Protein AF-A0A4R0XMD4-F1 (afdb_monomer_lite)

Radius of gyration: 13.17 Å; chains: 1; bounding box: 34×28×41 Å

pLDDT: mean 83.72, std 16.64, range [35.94, 97.94]

Foldseek 3Di:
DALVVLVVLLVQLVPDDQPPVQAFLVDLADPDVGDGFRRWSLRSLQPDPVNVVVAFHQDPSWTDHPRDTHVVNVCVSRVHDPVVSCCLRQQVNDPRRRSDGSNNSSVSSVVVSVVVD

Organism: NCBI:txid1245441

Structure (mmCIF, N/CA/C/O backbone):
data_AF-A0A4R0XMD4-F1
#
_entry.id   AF-A0A4R0XMD4-F1
#
loop_
_atom_site.group_PDB
_atom_site.id
_atom_site.type_symbol
_atom_site.label_atom_id
_atom_site.label_alt_id
_atom_site.label_comp_id
_atom_site.label_asym_id
_atom_site.label_entity_id
_atom_site.label_seq_id
_atom_site.pdbx_PDB_ins_code
_atom_site.Cartn_x
_atom_site.Cartn_y
_atom_site.Cartn_z
_atom_site.occupancy
_atom_site.B_iso_or_equiv
_atom_site.auth_seq_id
_atom_site.auth_comp_id
_atom_site.auth_asym_id
_atom_site.auth_atom_id
_atom_site.pdbx_PDB_model_num
ATOM 1 N N . MET A 1 1 ? -11.641 3.350 7.857 1.00 93.00 1 MET A N 1
ATOM 2 C CA . MET A 1 1 ? -10.184 3.096 7.852 1.00 93.00 1 MET A CA 1
ATOM 3 C C . MET A 1 1 ? -9.932 1.810 8.592 1.00 93.00 1 MET A C 1
ATOM 5 O O . MET A 1 1 ? -10.086 1.756 9.811 1.00 93.00 1 MET A O 1
ATOM 9 N N . ASN A 1 2 ? -9.516 0.794 7.849 1.00 96.06 2 ASN A N 1
ATOM 10 C CA . ASN A 1 2 ? -9.310 -0.547 8.352 1.00 96.06 2 ASN A CA 1
ATOM 11 C C . ASN A 1 2 ? -7.898 -0.675 8.942 1.00 96.06 2 ASN A C 1
ATOM 13 O O . ASN A 1 2 ? -6.919 -0.945 8.241 1.00 96.06 2 ASN A O 1
ATOM 17 N N . ARG A 1 3 ? -7.782 -0.432 10.253 1.00 96.56 3 ARG A N 1
ATOM 18 C CA . ARG A 1 3 ? -6.489 -0.415 10.964 1.00 96.56 3 ARG A CA 1
ATOM 19 C C . ARG A 1 3 ? -5.753 -1.753 10.881 1.00 96.56 3 ARG A C 1
ATOM 21 O O . ARG A 1 3 ? -4.534 -1.754 10.760 1.00 96.56 3 ARG A O 1
ATOM 28 N N . GLU A 1 4 ? -6.481 -2.866 10.924 1.00 97.69 4 GLU A N 1
ATOM 29 C CA . GLU A 1 4 ? -5.899 -4.210 10.870 1.00 97.69 4 GLU A CA 1
ATOM 30 C C . GLU A 1 4 ? -5.196 -4.457 9.529 1.00 97.69 4 GLU A C 1
ATOM 32 O O . GLU A 1 4 ? -4.022 -4.829 9.503 1.00 97.69 4 GLU A O 1
ATOM 37 N N . ARG A 1 5 ? -5.865 -4.160 8.407 1.00 97.56 5 ARG A N 1
ATOM 38 C CA . ARG A 1 5 ? -5.268 -4.300 7.069 1.00 97.56 5 ARG A CA 1
ATOM 39 C C . ARG A 1 5 ? -4.065 -3.379 6.873 1.00 97.56 5 ARG A C 1
ATOM 41 O O . ARG A 1 5 ? -3.070 -3.787 6.280 1.00 97.56 5 ARG A O 1
ATOM 48 N N . LEU A 1 6 ? -4.100 -2.166 7.424 1.00 97.19 6 LEU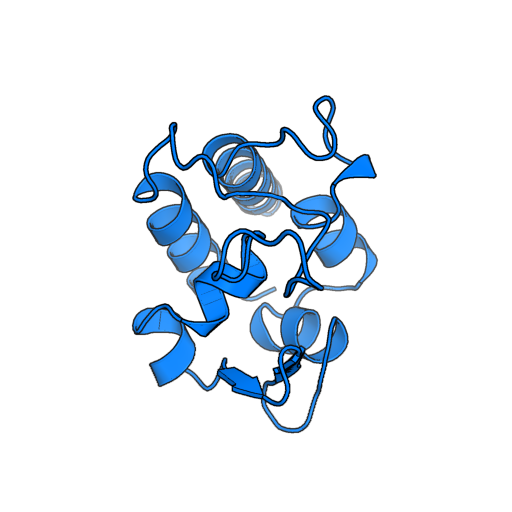 A N 1
ATOM 49 C CA . LEU A 1 6 ? -2.948 -1.256 7.395 1.00 97.19 6 LEU A CA 1
ATOM 50 C C . LEU A 1 6 ? -1.760 -1.775 8.222 1.00 97.19 6 LEU A C 1
ATOM 52 O O . LEU A 1 6 ? -0.618 -1.663 7.787 1.00 97.19 6 LEU A O 1
ATOM 56 N N . GLN A 1 7 ? -1.997 -2.402 9.375 1.00 97.56 7 GLN A N 1
ATOM 57 C CA . GLN A 1 7 ? -0.933 -3.042 10.165 1.00 97.56 7 GLN A CA 1
ATOM 58 C C . GLN A 1 7 ? -0.335 -4.260 9.448 1.00 97.56 7 GLN A C 1
ATOM 60 O O . GLN A 1 7 ? 0.879 -4.483 9.481 1.00 97.56 7 GLN A O 1
ATOM 65 N N . GLN A 1 8 ? -1.169 -5.034 8.753 1.00 97.62 8 GLN A N 1
ATOM 66 C CA . GLN A 1 8 ? -0.704 -6.109 7.877 1.00 97.62 8 GLN A CA 1
ATOM 67 C C . GLN A 1 8 ? 0.145 -5.550 6.722 1.00 97.62 8 GLN A C 1
ATOM 69 O O . GLN A 1 8 ? 1.157 -6.154 6.370 1.00 97.62 8 GLN A O 1
ATOM 74 N N . MET A 1 9 ? -0.208 -4.376 6.181 1.00 95.75 9 MET A N 1
ATOM 75 C CA . MET A 1 9 ? 0.552 -3.709 5.112 1.00 95.75 9 MET A CA 1
ATOM 76 C C . MET A 1 9 ? 1.926 -3.283 5.613 1.00 95.75 9 MET A C 1
ATOM 78 O O . MET A 1 9 ? 2.927 -3.604 4.981 1.00 95.75 9 MET A O 1
ATOM 82 N N . VAL A 1 10 ? 1.990 -2.659 6.792 1.00 96.44 10 VAL A N 1
ATOM 83 C CA . VAL A 1 10 ? 3.256 -2.351 7.474 1.00 96.44 10 VAL A CA 1
ATOM 84 C C . VAL A 1 10 ? 4.101 -3.615 7.624 1.00 96.44 10 VAL A C 1
ATOM 86 O O . VAL A 1 10 ? 5.252 -3.641 7.202 1.00 96.44 10 VAL A O 1
ATOM 89 N N . THR A 1 11 ? 3.517 -4.695 8.147 1.00 96.38 11 THR A N 1
ATOM 90 C CA . THR A 1 11 ? 4.231 -5.967 8.337 1.00 96.38 11 THR A CA 1
ATOM 91 C C . THR A 1 11 ? 4.781 -6.506 7.019 1.00 96.38 11 THR A C 1
ATOM 93 O O . THR A 1 11 ? 5.922 -6.955 6.967 1.00 96.38 11 THR A O 1
ATOM 96 N N . MET A 1 12 ? 4.002 -6.457 5.939 1.00 94.12 12 MET A N 1
ATOM 97 C CA . MET A 1 12 ? 4.468 -6.877 4.620 1.00 94.12 12 MET A CA 1
ATOM 98 C C . MET A 1 12 ? 5.625 -6.001 4.131 1.00 94.12 12 MET A C 1
ATOM 100 O O . MET A 1 12 ? 6.663 -6.539 3.762 1.00 94.12 12 MET A O 1
ATOM 104 N N . LEU A 1 13 ? 5.460 -4.676 4.144 1.00 91.88 13 LEU A N 1
ATOM 105 C CA . LEU A 1 13 ? 6.440 -3.723 3.619 1.00 91.88 13 LEU A CA 1
ATOM 106 C C . LEU A 1 13 ? 7.778 -3.796 4.359 1.00 91.88 13 LEU A C 1
ATOM 108 O O . LEU A 1 13 ? 8.825 -3.759 3.723 1.00 91.88 13 LEU A O 1
ATOM 112 N N . ARG A 1 14 ? 7.756 -3.974 5.684 1.00 93.19 14 ARG A N 1
ATOM 113 C CA . ARG A 1 14 ? 8.968 -4.152 6.504 1.00 93.19 14 ARG A CA 1
ATOM 114 C C . ARG A 1 14 ? 9.703 -5.464 6.228 1.00 93.19 14 ARG A C 1
ATOM 116 O O . ARG A 1 14 ? 10.886 -5.565 6.523 1.00 93.19 14 ARG A O 1
ATOM 123 N N . ASN A 1 15 ? 9.003 -6.468 5.702 1.00 90.81 15 ASN A N 1
ATOM 124 C CA . ASN A 1 15 ? 9.589 -7.753 5.327 1.00 90.81 15 ASN A CA 1
ATOM 125 C C . ASN A 1 15 ? 10.058 -7.788 3.864 1.00 90.81 15 ASN A C 1
ATOM 127 O O . ASN A 1 15 ? 10.622 -8.798 3.437 1.00 90.81 15 ASN A O 1
ATOM 131 N N . LEU A 1 16 ? 9.826 -6.726 3.083 1.00 86.88 16 LEU A N 1
ATOM 132 C CA . LEU A 1 16 ? 10.413 -6.607 1.754 1.00 86.88 16 LEU A CA 1
ATOM 133 C C . LEU A 1 16 ? 11.904 -6.247 1.880 1.00 86.88 16 LEU A C 1
ATOM 135 O O . LEU A 1 16 ? 12.267 -5.461 2.755 1.00 86.88 16 LEU A O 1
ATOM 139 N N . PRO A 1 17 ? 12.778 -6.803 1.023 1.00 79.31 17 PRO A N 1
ATOM 140 C CA . PRO A 1 17 ? 14.183 -6.420 1.014 1.00 79.31 17 PRO A CA 1
ATOM 141 C C . PRO A 1 17 ? 14.333 -4.921 0.710 1.00 79.31 17 PRO A C 1
ATOM 143 O O . PRO A 1 17 ? 13.711 -4.416 -0.222 1.00 79.31 17 PRO A O 1
ATOM 146 N N . GLU A 1 18 ? 15.160 -4.207 1.480 1.00 65.06 18 GLU A N 1
ATOM 147 C CA . GLU A 1 18 ? 15.424 -2.770 1.269 1.00 65.06 18 GLU A CA 1
ATOM 148 C C . GLU A 1 18 ? 16.092 -2.498 -0.085 1.00 65.06 18 GLU A C 1
ATOM 150 O O . GLU A 1 18 ? 15.867 -1.462 -0.706 1.00 65.06 18 GLU A O 1
ATOM 155 N N . ASP A 1 19 ? 16.886 -3.457 -0.560 1.00 61.22 19 ASP A N 1
ATOM 156 C CA . ASP A 1 19 ? 17.521 -3.477 -1.873 1.00 61.22 19 ASP A CA 1
ATOM 157 C C . ASP A 1 19 ? 16.656 -4.176 -2.926 1.00 61.22 19 ASP A C 1
ATOM 159 O O . ASP A 1 19 ? 17.165 -4.584 -3.973 1.00 61.22 19 ASP A O 1
ATOM 163 N N . ALA A 1 20 ? 15.348 -4.314 -2.687 1.00 58.03 20 ALA A N 1
ATOM 164 C CA . ALA A 1 20 ? 14.423 -4.657 -3.746 1.00 58.03 20 ALA A CA 1
ATOM 165 C C . ALA A 1 20 ? 14.541 -3.573 -4.825 1.00 58.03 20 ALA A C 1
ATOM 167 O O . ALA A 1 20 ? 13.855 -2.558 -4.784 1.00 58.03 20 ALA A O 1
ATOM 168 N N . ILE A 1 21 ? 15.378 -3.826 -5.838 1.00 51.25 21 ILE A N 1
ATOM 169 C CA . ILE A 1 21 ? 15.598 -3.046 -7.075 1.00 51.25 21 ILE A CA 1
ATOM 170 C C . ILE A 1 21 ? 14.268 -2.741 -7.821 1.00 51.25 21 ILE A C 1
ATOM 172 O O . ILE A 1 21 ? 14.256 -2.132 -8.883 1.00 51.25 21 ILE A O 1
ATOM 176 N N . ARG A 1 22 ? 13.131 -3.191 -7.284 1.00 60.84 22 ARG A N 1
ATOM 177 C CA . ARG A 1 22 ? 11.840 -3.397 -7.927 1.00 60.84 22 ARG A CA 1
ATOM 178 C C . ARG A 1 22 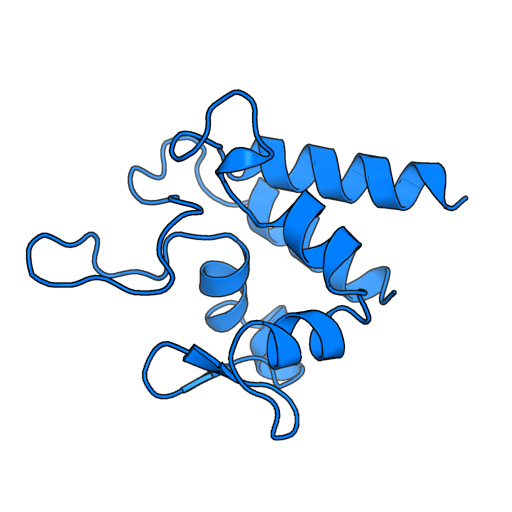? 10.671 -2.750 -7.175 1.00 60.84 22 ARG A C 1
ATOM 180 O O . ARG A 1 22 ? 9.539 -3.080 -7.501 1.00 60.84 22 ARG A O 1
ATOM 187 N N . PHE A 1 23 ? 10.923 -1.890 -6.181 1.00 67.25 23 PHE A N 1
ATOM 188 C CA . PHE A 1 23 ? 9.862 -1.099 -5.554 1.00 67.25 23 PHE A CA 1
ATOM 189 C C . PHE A 1 23 ? 9.780 0.293 -6.201 1.00 67.25 23 PHE A C 1
ATOM 191 O O . PHE A 1 23 ? 10.709 1.085 -6.076 1.00 67.25 23 PHE A O 1
ATOM 198 N N . ASP A 1 24 ? 8.687 0.565 -6.910 1.00 65.50 24 ASP A N 1
ATOM 199 C CA . ASP A 1 24 ? 8.395 1.815 -7.619 1.00 65.50 24 ASP A CA 1
ATOM 200 C C . ASP A 1 24 ? 6.915 2.168 -7.411 1.00 65.50 24 ASP A C 1
ATOM 202 O O . ASP A 1 24 ? 6.005 1.460 -7.851 1.00 65.50 24 ASP A O 1
ATOM 206 N N . LEU A 1 25 ? 6.663 3.275 -6.712 1.00 61.44 25 LEU A N 1
ATOM 207 C CA . LEU A 1 25 ? 5.310 3.746 -6.413 1.00 61.44 25 LEU A CA 1
ATOM 208 C C . LEU A 1 25 ? 4.543 4.256 -7.645 1.00 61.44 25 LEU A C 1
ATOM 210 O O . LEU A 1 25 ? 3.320 4.370 -7.579 1.00 61.44 25 LEU A O 1
ATOM 214 N N . ALA A 1 26 ? 5.219 4.555 -8.756 1.00 55.94 26 ALA A N 1
ATOM 215 C CA . ALA A 1 26 ? 4.596 5.102 -9.957 1.00 55.94 26 ALA A CA 1
ATOM 216 C C . ALA A 1 26 ? 3.976 4.041 -10.880 1.00 55.94 26 ALA A C 1
ATOM 218 O O . ALA A 1 26 ? 3.281 4.405 -11.831 1.00 55.94 26 ALA A O 1
ATOM 219 N N . ARG A 1 27 ? 4.208 2.740 -10.640 1.00 58.78 27 ARG A N 1
ATOM 220 C CA . ARG A 1 27 ? 3.777 1.667 -11.555 1.00 58.78 27 ARG A CA 1
ATOM 221 C C . ARG A 1 27 ? 3.070 0.511 -10.849 1.00 58.78 27 ARG A C 1
ATOM 223 O O . ARG A 1 27 ? 3.570 -0.061 -9.883 1.00 58.78 27 ARG A O 1
ATOM 230 N N . TRP A 1 28 ? 1.903 0.135 -11.379 1.00 55.56 28 TRP A N 1
ATOM 231 C CA . TRP A 1 28 ? 1.158 -1.069 -10.970 1.00 55.56 28 TRP A CA 1
ATOM 232 C C . TRP A 1 28 ? 1.605 -2.322 -11.722 1.00 55.56 28 TRP A C 1
ATOM 234 O O . TRP A 1 28 ? 1.675 -3.395 -11.138 1.00 55.56 28 TRP A O 1
ATOM 244 N N . HIS A 1 29 ? 1.952 -2.156 -12.994 1.00 48.78 29 HIS A N 1
ATOM 245 C CA . HIS A 1 29 ? 2.462 -3.159 -13.933 1.00 48.78 29 HIS A CA 1
ATOM 246 C C . HIS A 1 29 ? 3.287 -2.437 -15.005 1.00 48.78 29 HIS A C 1
ATOM 248 O O . HIS A 1 29 ? 3.394 -1.206 -14.958 1.00 48.78 29 HIS A O 1
ATOM 254 N N . ASP A 1 30 ? 3.860 -3.158 -15.964 1.00 52.31 30 ASP A N 1
ATOM 255 C CA . ASP A 1 30 ? 5.078 -2.675 -16.591 1.00 52.31 30 ASP A CA 1
ATOM 256 C C . ASP A 1 30 ? 5.180 -2.990 -18.097 1.00 52.31 30 ASP A C 1
ATOM 258 O O . ASP A 1 30 ? 5.274 -4.150 -18.494 1.00 52.31 30 ASP A O 1
ATOM 262 N N . ASP A 1 31 ? 5.208 -1.944 -18.933 1.00 45.41 31 ASP A N 1
ATOM 263 C CA . ASP A 1 31 ? 5.344 -2.036 -20.394 1.00 45.41 31 ASP A CA 1
ATOM 264 C C . ASP A 1 31 ? 6.824 -2.091 -20.837 1.00 45.41 31 ASP A C 1
ATOM 266 O O . ASP A 1 31 ? 7.633 -1.210 -20.540 1.00 45.41 31 ASP A O 1
ATOM 270 N N . GLU A 1 32 ? 7.146 -3.168 -21.561 1.00 44.62 32 GLU A N 1
ATOM 271 C CA . GLU A 1 32 ? 8.314 -3.494 -22.413 1.00 44.62 32 GLU A CA 1
ATOM 272 C C . GLU A 1 32 ? 9.775 -3.200 -21.974 1.00 44.62 32 GLU A C 1
ATOM 274 O O . GLU A 1 32 ? 10.692 -3.641 -22.664 1.00 44.62 32 GLU A O 1
ATOM 279 N N . ASN A 1 33 ? 10.070 -2.568 -20.834 1.00 43.94 33 ASN A N 1
ATOM 280 C CA . ASN A 1 33 ? 11.443 -2.467 -20.284 1.00 43.94 33 ASN A CA 1
ATOM 281 C C . ASN A 1 33 ? 11.483 -2.677 -18.764 1.00 43.94 33 ASN A C 1
ATOM 283 O O . ASN A 1 33 ? 12.009 -1.873 -17.995 1.00 43.94 33 ASN A O 1
ATOM 287 N N . SER A 1 34 ? 10.886 -3.783 -18.345 1.00 39.62 34 SER A N 1
ATOM 288 C CA . SER A 1 34 ? 10.047 -3.790 -17.168 1.00 39.62 34 SER A CA 1
ATOM 289 C C . SER A 1 34 ? 10.360 -4.900 -16.141 1.00 39.62 34 SER A C 1
ATOM 291 O O . SER A 1 34 ? 10.549 -6.062 -16.484 1.00 39.62 34 SER A O 1
ATOM 293 N N . CYS A 1 35 ? 10.403 -4.547 -14.854 1.00 39.25 35 CYS A N 1
ATOM 294 C CA . CYS A 1 35 ? 10.780 -5.296 -13.652 1.00 39.25 35 CYS A CA 1
ATOM 295 C C . CYS A 1 35 ? 9.942 -6.544 -13.289 1.00 39.25 35 CYS A C 1
ATOM 297 O O . CYS A 1 35 ? 10.253 -7.197 -12.289 1.00 39.25 35 CYS A O 1
ATOM 299 N N . GLY A 1 36 ? 8.933 -6.927 -14.078 1.00 35.94 36 GLY A N 1
ATOM 300 C CA . GLY A 1 36 ? 8.247 -8.224 -13.965 1.00 35.94 36 GLY A CA 1
ATOM 301 C C . GLY A 1 36 ? 7.460 -8.476 -12.669 1.00 35.94 36 GLY A C 1
ATOM 302 O O . GLY A 1 36 ? 7.059 -9.612 -12.425 1.00 35.94 36 GLY A O 1
ATOM 303 N N . THR A 1 37 ? 7.234 -7.456 -11.838 1.00 37.91 37 THR A N 1
ATOM 304 C CA . THR A 1 37 ? 6.407 -7.526 -10.625 1.00 37.91 37 THR A CA 1
ATOM 305 C C . THR A 1 37 ? 5.765 -6.169 -10.359 1.00 37.91 37 THR A C 1
ATOM 307 O O . THR A 1 37 ? 6.426 -5.150 -10.511 1.00 37.91 37 THR A O 1
ATOM 310 N N . THR A 1 38 ? 4.511 -6.159 -9.914 1.00 51.94 38 THR A N 1
ATOM 311 C CA . THR A 1 38 ? 3.856 -5.038 -9.218 1.00 51.94 38 THR A CA 1
ATOM 312 C C . THR A 1 38 ? 4.819 -4.276 -8.311 1.00 51.94 38 THR A C 1
ATOM 314 O O . THR A 1 38 ? 5.206 -4.794 -7.263 1.00 51.94 38 THR A O 1
ATOM 317 N N . ALA A 1 39 ? 5.205 -3.070 -8.712 1.00 58.31 39 ALA A N 1
ATOM 318 C CA . ALA A 1 39 ? 6.325 -2.377 -8.093 1.00 58.31 39 ALA A CA 1
ATOM 319 C C . ALA A 1 39 ? 5.916 -1.537 -6.869 1.00 58.31 39 ALA A C 1
ATOM 321 O O . ALA A 1 39 ? 6.738 -1.267 -6.003 1.00 58.31 39 ALA A O 1
ATOM 322 N N . CYS A 1 40 ? 4.648 -1.146 -6.726 1.00 75.12 40 CYS A N 1
ATOM 323 C CA . CYS A 1 40 ? 4.207 -0.331 -5.591 1.00 75.12 40 CYS A CA 1
ATOM 324 C C . CYS A 1 40 ? 3.714 -1.172 -4.393 1.00 75.12 40 CYS A C 1
ATOM 326 O O . CYS A 1 40 ? 3.428 -2.366 -4.510 1.00 75.12 40 CYS A O 1
ATOM 328 N N . ALA A 1 41 ? 3.533 -0.530 -3.231 1.00 86.00 41 ALA A N 1
ATOM 329 C CA . ALA A 1 41 ? 3.008 -1.166 -2.014 1.00 86.00 41 ALA A CA 1
ATOM 330 C C . ALA A 1 41 ? 1.700 -1.946 -2.243 1.00 86.00 41 ALA A C 1
ATOM 332 O O . ALA A 1 41 ? 1.564 -3.089 -1.807 1.00 86.00 41 ALA A O 1
ATOM 333 N N . VAL A 1 42 ? 0.747 -1.341 -2.958 1.00 88.69 42 VAL A N 1
ATOM 334 C CA . VAL A 1 42 ? -0.556 -1.948 -3.287 1.00 88.69 42 VAL A CA 1
ATOM 335 C C . VAL A 1 42 ? -0.387 -3.155 -4.197 1.00 88.69 42 VAL A C 1
ATOM 337 O O . VAL A 1 42 ? -1.036 -4.184 -4.015 1.00 88.69 42 VAL A O 1
ATOM 340 N N . GLY A 1 43 ? 0.507 -3.042 -5.169 1.00 86.62 43 GLY A N 1
ATOM 341 C CA . GLY A 1 43 ? 0.779 -4.124 -6.082 1.00 86.62 43 GLY A CA 1
ATOM 342 C C . GLY A 1 43 ? 1.356 -5.347 -5.355 1.00 86.62 43 GLY A C 1
ATOM 343 O O . GLY A 1 43 ? 0.835 -6.451 -5.500 1.00 86.62 43 GLY A O 1
ATOM 344 N N . HIS A 1 44 ? 2.345 -5.147 -4.478 1.00 87.12 44 HIS A N 1
ATOM 345 C CA . HIS A 1 44 ? 2.837 -6.209 -3.594 1.00 87.12 44 HIS A CA 1
ATOM 346 C C . HIS A 1 44 ? 1.724 -6.815 -2.726 1.00 87.12 44 HIS A C 1
ATOM 348 O O . HIS A 1 44 ? 1.685 -8.035 -2.537 1.00 87.12 44 HIS A O 1
ATOM 354 N N . ALA A 1 45 ? 0.789 -5.993 -2.237 1.00 91.25 45 ALA A N 1
ATOM 355 C CA . ALA A 1 45 ? -0.347 -6.478 -1.463 1.00 91.25 45 ALA A CA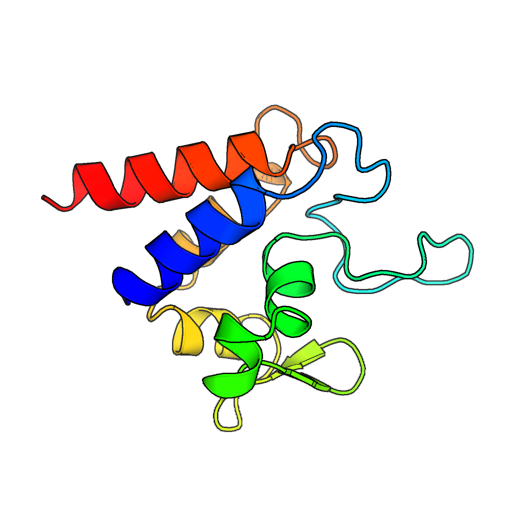 1
ATOM 356 C C . ALA A 1 45 ? -1.252 -7.417 -2.281 1.00 91.25 45 ALA A C 1
ATOM 358 O O . ALA A 1 45 ? -1.692 -8.437 -1.754 1.00 91.25 45 ALA A O 1
ATOM 359 N N . CYS A 1 46 ? -1.446 -7.159 -3.577 1.00 91.31 46 CYS A N 1
ATOM 360 C CA . CYS A 1 46 ? -2.254 -8.010 -4.459 1.00 91.31 46 CYS A CA 1
ATOM 361 C C . CYS A 1 46 ? -1.675 -9.424 -4.678 1.00 91.31 46 CYS A C 1
ATOM 363 O O . CYS A 1 46 ? -2.405 -10.308 -5.122 1.00 91.31 46 CYS A O 1
ATOM 365 N N . PHE A 1 47 ? -0.398 -9.661 -4.351 1.00 88.44 47 PHE A N 1
ATOM 366 C CA . PHE A 1 47 ? 0.241 -10.986 -4.399 1.00 88.44 47 PHE A CA 1
ATOM 367 C C . PHE A 1 47 ? 0.490 -11.604 -3.020 1.00 88.44 47 PHE A C 1
ATOM 369 O O . PHE A 1 47 ? 0.892 -12.765 -2.915 1.00 88.44 47 PHE A O 1
ATOM 376 N N . ASN A 1 48 ? 0.270 -10.855 -1.941 1.00 90.06 48 ASN A N 1
ATOM 377 C CA . ASN A 1 48 ? 0.488 -11.361 -0.598 1.00 90.06 48 ASN A CA 1
ATOM 378 C C . ASN A 1 48 ? -0.702 -12.220 -0.144 1.00 90.06 48 ASN A C 1
ATOM 380 O O . ASN A 1 48 ? -1.865 -11.822 -0.256 1.00 90.06 48 ASN A O 1
ATOM 384 N N . LYS A 1 49 ? -0.412 -13.396 0.428 1.00 94.12 49 LYS A N 1
ATOM 385 C CA . LYS A 1 49 ? -1.445 -14.335 0.890 1.00 94.12 49 LYS A CA 1
ATOM 386 C C . LYS A 1 49 ? -2.423 -13.702 1.890 1.00 94.12 49 LYS A C 1
ATOM 388 O O . LYS A 1 49 ? -3.618 -13.956 1.812 1.00 94.12 49 LYS A O 1
ATOM 393 N N . VAL A 1 50 ? -1.933 -12.847 2.792 1.00 96.50 50 VAL A N 1
ATOM 394 C CA . VAL A 1 50 ? -2.758 -12.201 3.826 1.00 96.50 50 VAL A CA 1
ATOM 395 C C . VAL A 1 50 ? -3.866 -11.352 3.206 1.00 96.50 50 VAL A C 1
ATOM 397 O O . VAL A 1 50 ? -4.979 -11.358 3.721 1.00 96.50 50 VAL A O 1
ATOM 400 N N . PHE A 1 51 ? -3.602 -10.655 2.099 1.00 96.81 51 PHE A N 1
ATOM 401 C CA . PHE A 1 51 ? -4.604 -9.805 1.448 1.00 96.81 51 PHE A CA 1
ATOM 402 C C . PHE A 1 51 ? -5.425 -10.548 0.395 1.00 96.81 51 PHE A C 1
ATOM 404 O O . PHE A 1 51 ? -6.626 -10.305 0.281 1.00 96.81 51 PHE A O 1
ATOM 411 N N . THR A 1 52 ? -4.818 -11.498 -0.318 1.00 96.31 52 THR A N 1
ATOM 412 C CA . THR A 1 52 ? -5.540 -12.338 -1.289 1.00 96.31 52 THR A CA 1
ATOM 413 C C . THR A 1 52 ? -6.574 -13.243 -0.625 1.00 96.31 52 THR A C 1
ATOM 415 O O . THR A 1 52 ? -7.685 -13.359 -1.137 1.00 96.31 52 THR A O 1
ATOM 418 N N . ASP A 1 53 ? -6.293 -13.779 0.569 1.00 97.56 53 ASP A N 1
ATOM 419 C CA . ASP A 1 53 ? -7.287 -14.495 1.386 1.00 97.56 53 ASP A CA 1
ATOM 420 C C . ASP A 1 53 ? -8.460 -13.589 1.814 1.00 97.56 53 ASP A C 1
ATOM 422 O O . ASP A 1 53 ? -9.566 -14.069 2.062 1.00 97.56 53 ASP A O 1
ATOM 426 N N . GLN A 1 54 ? -8.231 -12.275 1.893 1.00 97.81 54 GLN A N 1
ATOM 427 C CA . GLN A 1 54 ? -9.249 -11.269 2.212 1.00 97.81 54 GLN A CA 1
ATOM 428 C C . GLN A 1 54 ? -9.961 -10.717 0.968 1.00 97.81 54 GLN A C 1
ATOM 430 O O . GLN A 1 54 ? -10.845 -9.876 1.109 1.00 97.81 54 GLN A O 1
ATOM 435 N N . GLY A 1 55 ? -9.606 -11.188 -0.231 1.00 97.50 55 GLY A N 1
ATOM 436 C CA . GLY A 1 55 ? -10.277 -10.862 -1.488 1.00 97.50 55 GLY A CA 1
ATOM 437 C C . GLY A 1 55 ? -9.605 -9.792 -2.349 1.00 97.50 55 GLY A C 1
ATOM 438 O O . GLY A 1 55 ? -10.118 -9.528 -3.437 1.00 97.50 55 GLY A O 1
ATOM 439 N N . LEU A 1 56 ? -8.489 -9.193 -1.915 1.00 96.44 56 LEU A N 1
ATOM 440 C CA . LEU A 1 56 ? -7.718 -8.273 -2.758 1.00 96.44 56 LEU A CA 1
ATOM 441 C C . LEU A 1 56 ? -6.926 -9.070 -3.794 1.00 96.44 56 LEU A C 1
ATOM 443 O O . LEU A 1 56 ? -6.161 -9.963 -3.442 1.00 96.44 56 LEU A O 1
ATOM 447 N N . LYS A 1 57 ? -7.081 -8.744 -5.071 1.00 93.62 57 LYS A N 1
ATOM 448 C CA . LYS A 1 57 ? -6.437 -9.467 -6.173 1.00 93.62 57 LYS A CA 1
ATOM 449 C C . LYS A 1 57 ? -6.007 -8.507 -7.270 1.00 93.62 57 LYS A C 1
ATOM 451 O O . LYS A 1 57 ? -6.538 -7.407 -7.372 1.00 93.62 57 LYS A O 1
ATOM 456 N N . LEU A 1 58 ? -5.090 -8.962 -8.113 1.00 88.06 58 LEU A N 1
ATOM 457 C CA . LEU A 1 58 ? -4.764 -8.299 -9.369 1.00 88.06 58 LEU A CA 1
ATOM 458 C C . LEU A 1 58 ? -5.563 -8.965 -10.499 1.00 88.06 58 LEU A C 1
ATOM 460 O O . LEU A 1 58 ? -5.486 -10.183 -10.665 1.00 88.06 58 LEU A O 1
ATOM 464 N N . VAL A 1 59 ? -6.364 -8.194 -11.234 1.00 88.75 59 VAL A N 1
ATOM 465 C CA . VAL A 1 59 ? -7.136 -8.652 -12.402 1.00 88.75 59 VAL A CA 1
ATOM 466 C C . VAL A 1 59 ? -6.810 -7.719 -13.554 1.00 88.75 59 VAL A C 1
ATOM 468 O O . VAL A 1 59 ? -6.941 -6.512 -13.389 1.00 88.75 59 VAL A O 1
ATOM 471 N N . ASP A 1 60 ? -6.355 -8.275 -14.679 1.00 86.19 60 ASP A N 1
ATOM 472 C CA . ASP A 1 60 ? -5.884 -7.497 -15.834 1.00 86.19 60 ASP A CA 1
ATOM 473 C C . ASP A 1 60 ? -4.913 -6.380 -15.413 1.00 86.19 60 ASP A C 1
ATOM 475 O O . ASP A 1 60 ? -5.022 -5.233 -15.832 1.00 86.19 60 ASP A O 1
ATOM 479 N N . ASP A 1 61 ? -4.000 -6.738 -14.502 1.00 80.38 61 ASP A N 1
ATOM 480 C CA . ASP A 1 61 ? -2.975 -5.866 -13.927 1.00 80.38 61 ASP A CA 1
ATOM 481 C C . ASP A 1 61 ? -3.478 -4.649 -13.127 1.00 80.38 61 ASP A C 1
ATOM 483 O O . ASP A 1 61 ? -2.718 -3.742 -12.775 1.00 80.38 61 ASP A O 1
ATOM 487 N N . VAL A 1 62 ? -4.754 -4.669 -12.745 1.00 84.38 62 VAL A N 1
ATOM 488 C CA . VAL A 1 62 ? -5.401 -3.639 -11.934 1.00 84.38 62 VAL A CA 1
ATOM 489 C C . VAL A 1 62 ? -5.848 -4.237 -10.590 1.00 84.38 62 VAL A C 1
ATOM 491 O O . VAL A 1 62 ? -6.391 -5.348 -10.555 1.00 84.38 62 VAL A O 1
ATOM 494 N N . PRO A 1 63 ? -5.637 -3.543 -9.451 1.00 90.44 63 PRO A N 1
ATOM 495 C CA . PRO A 1 63 ? -6.188 -3.974 -8.169 1.00 90.44 63 PRO A CA 1
ATOM 496 C C . PRO A 1 63 ? -7.709 -4.117 -8.247 1.00 90.44 63 PRO A C 1
ATOM 498 O O . PRO A 1 63 ? -8.395 -3.233 -8.750 1.00 90.44 63 PRO A O 1
ATOM 501 N N . ASN A 1 64 ? -8.246 -5.220 -7.737 1.00 95.19 64 ASN A N 1
ATOM 502 C CA . ASN A 1 64 ? -9.676 -5.496 -7.729 1.00 95.19 64 ASN A CA 1
ATOM 503 C C . ASN A 1 64 ? -10.105 -6.036 -6.360 1.00 95.19 64 ASN A C 1
ATOM 505 O O . ASN A 1 64 ? -9.456 -6.921 -5.792 1.00 95.19 64 ASN A O 1
ATOM 509 N N . PHE A 1 65 ? -11.214 -5.510 -5.841 1.00 97.81 65 PHE A N 1
ATOM 510 C CA . PHE A 1 65 ? -11.802 -5.926 -4.572 1.00 97.81 65 PHE A CA 1
ATOM 511 C C . PHE A 1 65 ? -13.309 -5.660 -4.575 1.00 97.81 65 PHE A C 1
ATOM 513 O O . PHE A 1 65 ? -13.743 -4.553 -4.865 1.00 97.81 65 PHE A O 1
ATOM 520 N N . ASN A 1 66 ? -14.118 -6.671 -4.244 1.00 96.62 66 ASN A N 1
ATOM 521 C CA . ASN A 1 66 ? -15.574 -6.538 -4.083 1.00 96.62 66 ASN A CA 1
ATOM 522 C C . ASN A 1 66 ? -16.311 -5.858 -5.266 1.00 96.62 66 ASN A C 1
ATOM 524 O O . ASN A 1 66 ? -17.283 -5.135 -5.075 1.00 96.62 66 ASN A O 1
ATOM 528 N N . GLY A 1 67 ? -15.841 -6.080 -6.499 1.00 96.06 67 GLY A N 1
ATOM 529 C CA . GLY A 1 67 ? -16.412 -5.468 -7.706 1.00 96.06 67 GLY A CA 1
ATOM 530 C C . GLY A 1 67 ? -15.910 -4.053 -8.014 1.00 96.06 67 GLY A C 1
ATOM 531 O O . GLY A 1 67 ? -16.255 -3.525 -9.066 1.00 96.06 67 GLY A O 1
ATOM 532 N N . TYR A 1 68 ? -15.079 -3.471 -7.148 1.00 95.81 68 TYR A N 1
ATOM 533 C CA . TYR A 1 68 ? -14.322 -2.253 -7.420 1.00 95.81 68 TYR A CA 1
ATOM 534 C C . TYR A 1 68 ? -12.986 -2.585 -8.082 1.00 95.81 68 TYR A C 1
ATOM 536 O O . TYR A 1 68 ? -12.430 -3.672 -7.888 1.00 95.81 68 TYR A O 1
ATOM 544 N N . GLU A 1 69 ? -12.459 -1.621 -8.830 1.00 92.50 69 GLU A N 1
ATOM 545 C CA . GLU A 1 69 ? -11.194 -1.705 -9.561 1.00 92.50 69 GLU A CA 1
ATOM 546 C C . GLU A 1 69 ? -10.303 -0.509 -9.220 1.00 92.50 69 GLU A C 1
ATOM 548 O O . GLU A 1 69 ? -10.785 0.519 -8.743 1.00 92.50 69 GLU A O 1
ATOM 553 N N . SER A 1 70 ? -9.007 -0.608 -9.521 1.00 89.00 70 SER A N 1
ATOM 554 C CA . SER A 1 70 ? -8.085 0.528 -9.492 1.00 89.00 70 SER A CA 1
ATOM 555 C C . SER A 1 70 ? -8.009 1.139 -8.082 1.00 89.00 70 SER A C 1
ATOM 557 O O . SER A 1 70 ? -8.013 0.413 -7.085 1.00 89.00 70 SER A O 1
ATOM 559 N N . TRP A 1 71 ? -7.918 2.463 -7.970 1.00 88.69 71 TRP A N 1
ATOM 560 C CA . TRP A 1 71 ? -7.891 3.158 -6.683 1.00 88.69 71 TRP A CA 1
ATOM 561 C C . TRP A 1 71 ? -9.154 2.934 -5.846 1.00 88.69 71 TRP A C 1
ATOM 563 O O . TRP A 1 71 ? -9.026 2.809 -4.631 1.00 88.69 71 TRP A O 1
ATOM 573 N N . ASP A 1 72 ? -10.327 2.772 -6.467 1.00 93.50 72 ASP A N 1
ATOM 574 C CA . ASP A 1 72 ? -11.572 2.497 -5.737 1.00 93.50 72 ASP A CA 1
ATOM 575 C C . ASP A 1 72 ? -11.487 1.155 -4.991 1.00 93.50 72 ASP A C 1
ATOM 577 O O . ASP A 1 72 ? -11.931 1.046 -3.849 1.00 93.50 72 ASP A O 1
ATOM 581 N N . ALA A 1 73 ? -10.846 0.140 -5.586 1.00 94.81 73 ALA A N 1
ATOM 582 C CA . ALA A 1 73 ? -10.593 -1.135 -4.912 1.00 94.81 73 ALA A CA 1
ATOM 583 C C . ALA A 1 73 ? -9.665 -0.983 -3.699 1.00 94.81 73 ALA A C 1
ATOM 585 O O . ALA A 1 73 ? -9.874 -1.633 -2.676 1.00 94.81 73 ALA A O 1
ATOM 586 N N . VAL A 1 74 ? -8.638 -0.136 -3.807 1.00 93.44 74 VAL A N 1
ATOM 587 C CA . VAL A 1 74 ? -7.678 0.133 -2.723 1.00 93.44 74 VAL A CA 1
ATOM 588 C C . VAL A 1 74 ? -8.353 0.885 -1.580 1.00 93.44 74 VAL A C 1
ATOM 590 O O . VAL A 1 74 ? -8.195 0.513 -0.415 1.00 93.44 74 VAL A O 1
ATOM 593 N N . GLU A 1 75 ? -9.111 1.927 -1.915 1.00 95.38 75 GLU A N 1
ATOM 594 C CA . GLU A 1 75 ? -9.882 2.732 -0.971 1.00 95.38 75 GLU A CA 1
ATOM 595 C C . GLU A 1 75 ? -10.902 1.878 -0.227 1.00 95.38 75 GLU A C 1
ATOM 597 O O . GLU A 1 75 ? -10.919 1.900 1.002 1.00 95.38 75 GLU A O 1
ATOM 602 N N . GLU A 1 76 ? -11.673 1.056 -0.940 1.00 97.94 76 GLU A N 1
ATOM 603 C CA . GLU A 1 76 ? -12.641 0.143 -0.333 1.00 97.94 76 GLU A CA 1
ATOM 604 C C . GLU A 1 76 ? -11.947 -0.919 0.536 1.00 97.94 76 GLU A C 1
ATOM 606 O O . GLU A 1 76 ? -12.360 -1.180 1.667 1.00 97.94 76 GLU A O 1
ATOM 611 N N . PHE A 1 77 ? -10.844 -1.512 0.065 1.00 97.62 77 PHE A N 1
ATOM 612 C CA . PHE A 1 77 ? -10.147 -2.565 0.806 1.00 97.62 77 PHE A CA 1
ATOM 613 C C . PHE A 1 77 ? -9.536 -2.064 2.122 1.00 97.62 77 PHE A C 1
ATOM 615 O O . PHE A 1 77 ? -9.658 -2.728 3.154 1.00 97.62 77 PHE A O 1
ATOM 622 N N . PHE A 1 78 ? -8.894 -0.895 2.125 1.00 97.00 78 PHE A N 1
ATOM 623 C CA . PHE A 1 78 ? -8.307 -0.308 3.337 1.00 97.00 78 PHE A CA 1
ATOM 624 C C . PHE A 1 78 ? -9.264 0.652 4.071 1.00 97.00 78 PHE A C 1
ATOM 626 O O . PHE A 1 78 ? -8.902 1.210 5.113 1.00 97.00 78 PHE A O 1
ATOM 633 N N . GLU A 1 79 ? -10.490 0.824 3.571 1.00 97.25 79 GLU A N 1
ATOM 634 C CA . GLU A 1 79 ? -11.487 1.807 4.016 1.00 97.25 79 GLU A CA 1
ATOM 635 C C . GLU A 1 79 ? -10.900 3.226 4.155 1.00 97.25 79 GLU A C 1
ATOM 637 O O . GLU A 1 79 ? -11.055 3.898 5.187 1.00 97.25 79 GLU A O 1
ATOM 642 N N . LEU A 1 80 ? -10.147 3.653 3.147 1.00 95.44 80 LEU A N 1
ATOM 643 C CA . LEU A 1 80 ? -9.520 4.969 3.071 1.00 95.44 80 LEU A CA 1
ATOM 644 C C . LEU A 1 80 ? -10.354 5.895 2.196 1.00 95.44 80 LEU A C 1
ATOM 646 O O . LEU A 1 80 ? -11.043 5.449 1.290 1.00 95.44 80 LEU A O 1
ATOM 650 N N . SER A 1 81 ? -10.255 7.199 2.441 1.00 95.88 81 SER A N 1
ATOM 651 C CA . SER A 1 81 ? -10.682 8.177 1.444 1.00 95.88 81 SER A CA 1
ATOM 652 C C . SER A 1 81 ? -9.584 8.369 0.399 1.00 95.88 81 SER A C 1
ATOM 654 O O . SER A 1 81 ? -8.401 8.241 0.727 1.00 95.88 81 SER A O 1
ATOM 656 N N . GLY A 1 82 ? -9.950 8.772 -0.818 1.00 90.56 82 GLY A N 1
ATOM 657 C CA . GLY A 1 82 ? -8.982 9.103 -1.868 1.00 90.56 82 GLY A CA 1
ATOM 658 C C . GLY A 1 82 ? -7.838 10.031 -1.452 1.00 90.56 82 GLY A C 1
ATOM 659 O O . GLY A 1 82 ? -6.688 9.710 -1.751 1.00 90.56 82 GLY A O 1
ATOM 660 N N . PRO A 1 83 ? -8.066 11.119 -0.686 1.00 93.56 83 PRO A N 1
ATOM 661 C CA . PRO A 1 83 ? -6.969 11.939 -0.173 1.00 93.56 83 PRO A CA 1
ATOM 662 C C . PRO A 1 83 ? -5.979 11.171 0.713 1.00 93.56 83 PRO A C 1
ATOM 664 O O . PRO A 1 83 ? -4.775 11.373 0.590 1.00 93.56 83 PRO A O 1
ATOM 667 N N . VAL A 1 84 ? -6.464 10.275 1.579 1.00 93.88 84 VAL A N 1
ATOM 668 C CA . VAL A 1 84 ? -5.595 9.467 2.450 1.00 93.88 84 VAL A CA 1
ATOM 669 C C . VAL A 1 84 ? -4.884 8.383 1.643 1.00 93.88 84 VAL A C 1
ATOM 671 O O . VAL A 1 84 ? -3.686 8.192 1.810 1.00 93.88 84 VAL A O 1
ATOM 674 N N . SER A 1 85 ? -5.585 7.708 0.728 1.00 90.69 85 SER A N 1
ATOM 675 C CA . SER A 1 85 ? -4.984 6.725 -0.183 1.00 90.69 85 SER A CA 1
ATOM 676 C C . SER A 1 85 ? -3.855 7.350 -1.012 1.00 9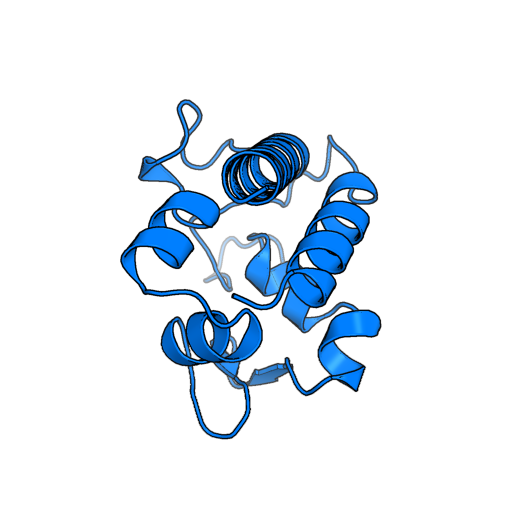0.69 85 SER A C 1
ATOM 678 O O . SER A 1 85 ? -2.750 6.813 -1.083 1.00 90.69 85 SER A O 1
ATOM 680 N N . SER A 1 86 ? -4.091 8.548 -1.555 1.00 87.56 86 SER A N 1
ATOM 681 C CA . SER A 1 86 ? -3.093 9.303 -2.309 1.00 87.56 86 SER A CA 1
ATOM 682 C C . SER A 1 86 ? -1.908 9.727 -1.437 1.00 87.56 86 SER A C 1
ATOM 684 O O . SER A 1 86 ? -0.765 9.590 -1.859 1.00 87.56 86 SER A O 1
ATOM 686 N N . ASP A 1 87 ? -2.127 10.200 -0.209 1.00 89.75 87 ASP A N 1
ATOM 687 C CA . ASP A 1 87 ? -1.030 10.534 0.714 1.00 89.75 87 ASP A CA 1
ATOM 688 C C . ASP A 1 87 ? -0.129 9.328 1.031 1.00 89.75 87 ASP A C 1
ATOM 690 O O . ASP A 1 87 ? 1.096 9.459 1.082 1.00 89.75 87 ASP A O 1
ATOM 694 N N . LEU A 1 88 ? -0.721 8.140 1.182 1.00 90.62 88 LEU A N 1
ATOM 695 C CA . LEU A 1 88 ? 0.003 6.914 1.518 1.00 90.62 88 LEU A CA 1
ATOM 696 C C . LEU A 1 88 ? 0.704 6.250 0.331 1.00 90.62 88 LEU A C 1
ATOM 698 O O . LEU A 1 88 ? 1.729 5.607 0.526 1.00 90.62 88 LEU A O 1
ATOM 702 N N . PHE A 1 89 ? 0.145 6.316 -0.876 1.00 88.44 89 PHE A N 1
ATOM 703 C CA . PHE A 1 89 ? 0.588 5.437 -1.967 1.00 88.44 89 PHE A CA 1
ATOM 704 C C . PHE A 1 89 ? 1.025 6.169 -3.234 1.00 88.44 89 PHE A C 1
ATOM 706 O O . PHE A 1 89 ? 1.502 5.520 -4.164 1.00 8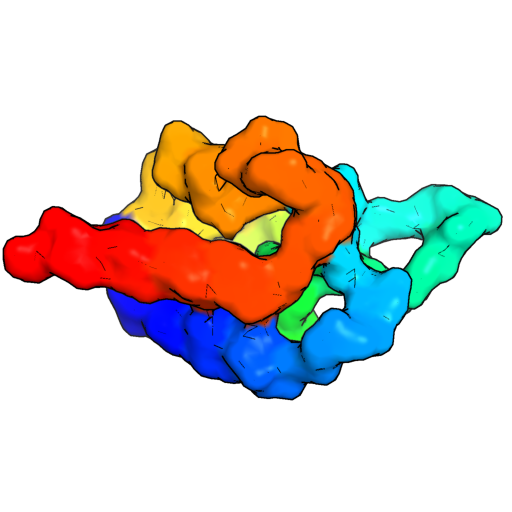8.44 89 PHE A O 1
ATOM 713 N N . TYR A 1 90 ? 0.902 7.498 -3.292 1.00 83.38 90 TYR A N 1
ATOM 714 C CA . TYR A 1 90 ? 1.273 8.270 -4.475 1.00 83.38 90 TYR A CA 1
ATOM 715 C C . TYR A 1 90 ? 2.707 8.807 -4.380 1.00 83.38 90 TYR A C 1
ATOM 717 O O . TYR A 1 90 ? 3.033 9.579 -3.477 1.00 83.38 90 TYR A O 1
ATOM 725 N N . SER A 1 91 ? 3.563 8.428 -5.338 1.00 80.19 91 SER A N 1
ATOM 726 C CA . SER A 1 91 ? 4.999 8.752 -5.323 1.00 80.19 91 SER A CA 1
ATOM 727 C C . SER A 1 91 ? 5.314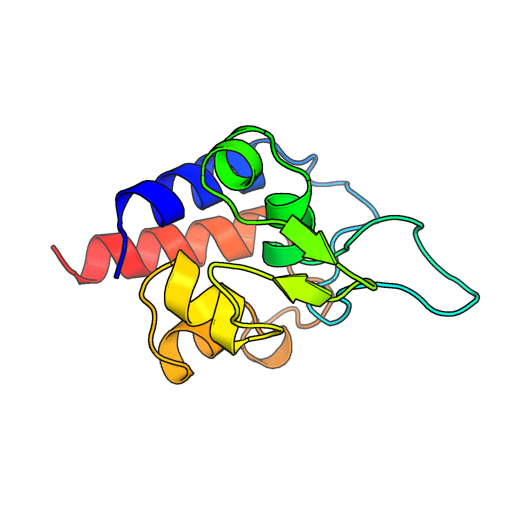 10.250 -5.167 1.00 80.19 91 SER A C 1
ATOM 729 O O . SER A 1 91 ? 6.180 10.575 -4.354 1.00 80.19 91 SER A O 1
ATOM 731 N N . PRO A 1 92 ? 4.595 11.203 -5.802 1.00 81.44 92 PRO A N 1
ATOM 732 C CA . PRO A 1 92 ? 4.894 12.632 -5.666 1.00 81.44 92 PRO A CA 1
ATOM 733 C C . PRO A 1 92 ? 4.668 13.204 -4.264 1.00 81.44 92 PRO A C 1
ATOM 735 O O . PRO A 1 92 ? 5.103 14.320 -3.986 1.00 81.44 92 PRO A O 1
ATOM 738 N N . HIS A 1 93 ? 3.997 12.471 -3.372 1.00 84.44 93 HIS A N 1
ATOM 739 C CA . HIS A 1 93 ? 3.846 12.862 -1.970 1.00 84.44 93 HIS A CA 1
ATOM 740 C C . HIS A 1 93 ? 5.027 12.424 -1.099 1.00 84.44 93 HIS A C 1
ATOM 742 O O . HIS A 1 93 ? 5.061 12.718 0.099 1.00 84.44 93 HIS A O 1
ATOM 748 N N . TYR A 1 94 ? 6.005 11.723 -1.663 1.00 84.75 94 TYR A N 1
ATOM 749 C CA . TYR A 1 94 ? 7.227 11.342 -0.975 1.00 84.75 94 TYR A CA 1
ATOM 750 C C . TYR A 1 94 ? 8.392 12.240 -1.400 1.00 84.75 94 TYR A C 1
ATOM 752 O O . TYR A 1 94 ? 8.529 12.541 -2.586 1.00 84.75 94 TYR A O 1
ATOM 760 N N . PRO A 1 95 ? 9.286 12.634 -0.469 1.00 84.62 95 PRO A N 1
ATOM 761 C CA . PRO A 1 95 ? 10.460 13.445 -0.803 1.00 84.62 95 PRO A CA 1
ATOM 762 C C . PRO A 1 95 ? 11.347 12.816 -1.885 1.00 84.62 95 PRO A C 1
ATOM 764 O O . PRO A 1 95 ? 11.962 13.527 -2.675 1.00 84.62 95 PRO A O 1
ATOM 767 N N . ASN A 1 96 ? 11.387 11.481 -1.920 1.00 78.06 96 ASN A N 1
ATOM 768 C CA . ASN A 1 96 ? 12.194 10.697 -2.848 1.00 78.06 96 ASN A CA 1
ATOM 769 C C . ASN A 1 96 ? 11.435 10.281 -4.121 1.00 78.06 96 ASN A C 1
ATOM 771 O O . ASN A 1 96 ? 12.027 9.635 -4.988 1.00 78.06 96 ASN A O 1
ATOM 775 N N . GLY A 1 97 ? 10.163 10.672 -4.273 1.00 79.88 97 GLY A N 1
ATOM 776 C CA . GLY A 1 97 ? 9.364 10.371 -5.460 1.00 79.88 97 GLY A CA 1
ATOM 777 C C . GLY A 1 97 ? 9.320 8.872 -5.757 1.00 79.88 97 GLY A C 1
ATOM 778 O O . GLY A 1 97 ? 9.026 8.056 -4.887 1.00 79.88 97 GLY A O 1
ATOM 779 N N . ASP A 1 98 ? 9.693 8.497 -6.976 1.00 70.88 98 ASP A N 1
ATOM 780 C CA . ASP A 1 98 ? 9.707 7.100 -7.434 1.00 70.88 98 ASP A CA 1
ATOM 781 C C . ASP A 1 98 ? 10.791 6.246 -6.752 1.00 70.88 98 ASP A C 1
ATOM 783 O O . ASP A 1 98 ? 10.737 5.024 -6.796 1.00 70.88 98 ASP A O 1
ATOM 787 N N . ARG A 1 99 ? 11.764 6.869 -6.067 1.00 75.38 99 ARG A N 1
ATOM 788 C CA . ARG A 1 99 ? 12.785 6.173 -5.257 1.00 75.38 99 ARG A CA 1
ATOM 789 C C . ARG A 1 99 ? 12.346 5.897 -3.822 1.00 75.38 99 ARG A C 1
ATOM 791 O O . ARG A 1 99 ? 13.181 5.549 -2.989 1.00 75.38 99 ARG A O 1
ATOM 798 N N . THR A 1 100 ? 11.071 6.107 -3.520 1.00 84.19 100 THR A N 1
ATOM 799 C CA . THR A 1 100 ? 10.514 5.789 -2.207 1.00 84.19 100 THR A CA 1
ATOM 800 C C . THR A 1 100 ? 10.685 4.310 -1.914 1.00 84.19 100 THR A C 1
ATOM 802 O O . THR A 1 100 ? 10.372 3.467 -2.744 1.00 84.19 100 THR A O 1
ATOM 805 N N . THR A 1 101 ? 11.160 3.993 -0.722 1.00 86.88 101 THR A N 1
ATOM 806 C CA . THR A 1 101 ? 11.375 2.626 -0.257 1.00 86.88 101 THR A CA 1
ATOM 807 C C . THR A 1 101 ? 10.109 2.044 0.384 1.00 86.88 101 THR A C 1
ATOM 809 O O . THR A 1 101 ? 9.270 2.792 0.899 1.00 86.88 101 THR A O 1
ATOM 812 N N . PRO A 1 102 ? 9.972 0.705 0.461 1.00 89.12 102 PRO A N 1
ATOM 813 C CA . PRO A 1 102 ? 8.909 0.074 1.245 1.00 89.12 102 PRO A CA 1
ATOM 814 C C . PRO A 1 102 ? 8.868 0.561 2.700 1.00 89.12 102 PRO A C 1
ATOM 816 O O . PRO A 1 102 ? 7.790 0.751 3.265 1.00 89.12 102 PRO A O 1
ATOM 819 N N . GLY A 1 103 ? 10.047 0.787 3.294 1.00 91.12 103 GLY A N 1
ATOM 820 C CA . GLY A 1 103 ? 10.200 1.273 4.664 1.00 91.12 103 GLY A CA 1
ATOM 821 C C . GLY A 1 103 ? 9.589 2.656 4.871 1.00 91.12 103 GLY A C 1
ATOM 822 O O . GLY A 1 103 ? 8.840 2.841 5.824 1.00 91.12 103 GLY A O 1
ATOM 823 N N . GLU A 1 104 ? 9.812 3.591 3.947 1.00 91.56 104 GLU A N 1
ATOM 824 C CA . GLU A 1 104 ? 9.221 4.935 4.014 1.00 91.56 104 GLU A CA 1
ATOM 825 C C . GLU A 1 104 ? 7.692 4.906 3.880 1.00 91.56 104 GLU A C 1
ATOM 827 O O . GLU A 1 104 ? 6.986 5.693 4.518 1.00 91.56 104 GLU A O 1
ATOM 832 N N . VAL A 1 105 ? 7.151 3.984 3.076 1.00 91.75 105 VAL A N 1
ATOM 833 C CA . VAL A 1 105 ? 5.697 3.781 3.003 1.00 91.75 105 VAL A CA 1
ATOM 834 C C . VAL A 1 105 ? 5.164 3.222 4.321 1.00 91.75 105 VAL A C 1
ATOM 836 O O . VAL A 1 105 ? 4.164 3.722 4.837 1.00 91.75 105 VAL A O 1
ATOM 839 N N . ALA A 1 106 ? 5.852 2.239 4.907 1.00 94.62 106 ALA A N 1
ATOM 840 C CA . ALA A 1 106 ? 5.491 1.684 6.208 1.00 94.62 106 ALA A CA 1
ATOM 841 C C . ALA A 1 106 ? 5.529 2.745 7.323 1.00 94.62 106 ALA A C 1
ATOM 843 O O . ALA A 1 106 ? 4.563 2.848 8.080 1.00 94.62 106 ALA A O 1
ATOM 844 N N . ASP A 1 107 ? 6.575 3.580 7.373 1.00 95.25 107 ASP A N 1
ATOM 845 C CA . ASP A 1 107 ? 6.701 4.695 8.323 1.00 95.25 107 ASP A CA 1
ATOM 846 C C . ASP A 1 107 ? 5.493 5.641 8.232 1.00 95.25 107 ASP A C 1
ATOM 848 O O . ASP A 1 107 ? 4.933 6.064 9.246 1.00 95.25 107 ASP A O 1
ATOM 852 N N . ARG A 1 108 ? 5.050 5.961 7.008 1.00 95.56 108 ARG A N 1
ATOM 853 C CA . ARG A 1 108 ? 3.902 6.850 6.794 1.00 95.56 108 ARG A CA 1
ATOM 854 C C . ARG A 1 108 ? 2.589 6.227 7.264 1.00 95.56 108 ARG A C 1
ATOM 856 O O . ARG A 1 108 ? 1.787 6.910 7.903 1.00 95.56 108 ARG A O 1
ATOM 863 N N . ILE A 1 109 ? 2.379 4.938 6.999 1.00 96.38 109 ILE A N 1
ATOM 864 C CA . ILE A 1 109 ? 1.198 4.214 7.490 1.00 96.38 109 ILE A CA 1
ATOM 865 C C . ILE A 1 109 ? 1.192 4.181 9.026 1.00 96.38 109 ILE A C 1
ATOM 867 O O . ILE A 1 109 ? 0.158 4.438 9.644 1.00 96.38 109 ILE A O 1
ATOM 871 N N . GLU A 1 110 ? 2.334 3.911 9.661 1.00 97.38 110 GLU A N 1
ATOM 872 C CA . GLU A 1 110 ? 2.467 3.925 11.123 1.00 97.38 110 GLU A CA 1
ATOM 873 C C . GLU A 1 110 ? 2.164 5.311 11.712 1.00 97.38 110 GLU A C 1
ATOM 875 O O . GLU A 1 110 ? 1.408 5.414 12.683 1.00 97.38 110 GLU A O 1
ATOM 880 N N . ALA A 1 111 ? 2.681 6.380 11.098 1.00 96.62 111 ALA A N 1
ATOM 881 C CA . ALA A 1 111 ? 2.404 7.755 11.512 1.00 96.62 111 ALA A CA 1
ATOM 882 C C . ALA A 1 111 ? 0.905 8.093 11.428 1.00 96.62 111 ALA A C 1
ATOM 884 O O . ALA A 1 111 ? 0.342 8.657 12.374 1.00 96.62 111 ALA A O 1
ATOM 885 N N . LEU A 1 112 ? 0.232 7.690 10.342 1.00 95.75 112 LEU A N 1
ATOM 886 C CA . LEU A 1 112 ? -1.218 7.834 10.208 1.00 95.75 112 LEU A CA 1
ATOM 887 C C . LEU A 1 112 ? -1.949 7.097 11.339 1.00 95.75 112 LEU A C 1
ATOM 889 O O . LEU A 1 112 ? -2.787 7.692 12.018 1.00 95.75 112 LEU A O 1
ATOM 893 N N . LEU A 1 113 ? -1.614 5.827 11.585 1.00 95.06 113 LEU A N 1
ATOM 894 C CA . LEU A 1 113 ? -2.251 5.013 12.625 1.00 95.06 113 LEU A CA 1
ATOM 895 C C . LEU A 1 113 ? -2.060 5.593 14.034 1.00 95.06 113 LEU A C 1
ATOM 897 O O . LEU A 1 113 ? -2.992 5.510 14.844 1.00 95.06 113 LEU A O 1
ATOM 901 N N . ALA A 1 114 ? -0.891 6.175 14.314 1.00 95.94 114 ALA A N 1
ATOM 902 C CA . ALA A 1 114 ? -0.573 6.823 15.582 1.00 95.94 114 ALA A CA 1
ATOM 903 C C . ALA A 1 114 ? -1.362 8.126 15.783 1.00 95.94 114 ALA A C 1
ATOM 905 O O . ALA A 1 114 ? -1.885 8.349 16.870 1.00 95.94 114 ALA A O 1
ATOM 906 N N . SER A 1 115 ? -1.522 8.946 14.737 1.00 91.81 115 SER A N 1
ATOM 907 C CA . SER A 1 115 ? -2.257 10.224 14.806 1.00 91.81 115 SER A CA 1
ATOM 908 C C . SER A 1 115 ? -3.768 10.096 15.053 1.00 91.81 115 SER A C 1
ATOM 910 O O . SER A 1 115 ? -4.421 11.074 15.402 1.00 91.81 115 SER A O 1
ATOM 912 N N . GLN A 1 116 ? -4.321 8.897 14.869 1.00 80.88 116 GLN A N 1
ATOM 913 C CA . GLN A 1 116 ? -5.749 8.587 15.014 1.00 80.88 116 GLN A CA 1
ATOM 914 C C . GLN A 1 116 ? -6.060 7.880 16.349 1.00 80.88 116 GLN A C 1
ATOM 916 O O . GLN A 1 116 ? -7.043 7.141 16.432 1.00 80.88 116 GLN A O 1
ATOM 921 N N . SER A 1 117 ? -5.177 8.028 17.345 1.00 61.50 117 SER A N 1
ATOM 922 C CA . SER A 1 117 ? -5.260 7.388 18.671 1.00 61.50 117 SER A CA 1
ATOM 923 C C . SER A 1 117 ? -5.690 8.362 19.762 1.00 61.50 117 SER A C 1
ATOM 925 O O . SER A 1 117 ? -5.391 9.568 19.628 1.00 61.50 117 SER A O 1
#

Sequence (117 aa):
MNRERLQQMVTMLRNLPEDAIRFDLARWHDDENSCGTTACAVGHACFNKVFTDQGLKLVDDVPNFNGYESWDAVEEFFELSGPVSSDLFYSPHYPNGDRTTPGEVADRIEALLASQS

Secondary structure (DSSP, 8-state):
--HHHHHHHHHHHHTS-TT-TT--TT-SS--SS--SS--SHHHHHHHSHHHHTTT-EEETTEEEETTEEHHHHHHHHHT--HHHHHHHH-GGGSTTGGG--HHHHHHHHHHHHHHT-